Protein AF-A0A0Y9W790-F1 (afdb_monomer_lite)

Secondary structure (DSSP, 8-state):
-----------------------------PPPPPPPPHHHHHHHHHHHHHH-TT-HHHHHHHS---TT--HHHHHHHHHHHHHHH--

Structure (mmCIF, N/CA/C/O backbone):
data_AF-A0A0Y9W790-F1
#
_entry.id   AF-A0A0Y9W790-F1
#
loop_
_atom_site.group_PDB
_atom_site.id
_atom_site.type_symbol
_atom_site.label_atom_id
_atom_site.label_alt_id
_atom_site.label_comp_id
_atom_site.label_asym_id
_atom_site.label_entity_id
_atom_site.label_seq_id
_atom_site.pdbx_PDB_ins_code
_atom_site.Cartn_x
_atom_site.Cartn_y
_atom_site.Cartn_z
_atom_site.occupancy
_atom_site.B_iso_or_equiv
_atom_site.auth_seq_id
_atom_site.auth_comp_id
_atom_site.auth_asym_id
_atom_site.auth_atom_id
_atom_site.pdbx_PDB_model_num
ATOM 1 N N . MET A 1 1 ? 61.833 5.545 -71.173 1.00 42.16 1 MET A N 1
ATOM 2 C CA . MET A 1 1 ? 61.546 5.977 -69.791 1.00 42.16 1 MET A CA 1
ATOM 3 C C . MET A 1 1 ? 60.600 7.152 -69.893 1.00 42.16 1 MET A C 1
ATOM 5 O O . MET A 1 1 ? 61.013 8.207 -70.347 1.00 42.16 1 MET A O 1
ATOM 9 N N . GLY A 1 2 ? 59.316 6.904 -69.656 1.00 42.75 2 GLY A N 1
ATOM 10 C CA . GLY A 1 2 ? 58.263 7.908 -69.746 1.00 42.75 2 GLY A CA 1
ATOM 11 C C . GLY A 1 2 ? 57.443 7.821 -68.476 1.00 42.75 2 GLY A C 1
ATOM 12 O O . GLY A 1 2 ? 56.657 6.895 -68.307 1.00 42.75 2 GLY A O 1
ATOM 13 N N . GLU A 1 3 ? 57.699 8.745 -67.569 1.00 39.28 3 GLU A N 1
ATOM 14 C CA . GLU A 1 3 ? 56.944 8.951 -66.349 1.00 39.28 3 GLU A CA 1
ATO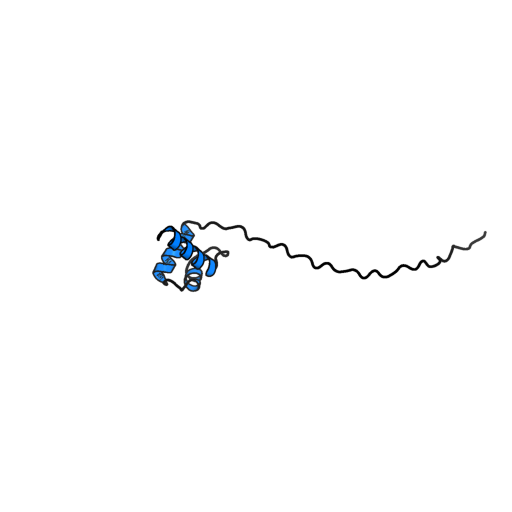M 15 C C . GLU A 1 3 ? 55.999 10.127 -66.576 1.00 39.28 3 GLU A C 1
ATOM 17 O O . GLU A 1 3 ? 56.434 11.212 -66.952 1.00 39.28 3 GLU A O 1
ATOM 22 N N . ASN A 1 4 ? 54.697 9.889 -66.414 1.00 43.94 4 ASN A N 1
ATOM 23 C CA . ASN A 1 4 ? 53.826 10.803 -65.689 1.00 43.94 4 ASN A CA 1
ATOM 24 C C . ASN A 1 4 ? 52.486 10.142 -65.344 1.00 43.94 4 ASN A C 1
ATOM 26 O O . ASN A 1 4 ? 51.817 9.526 -66.172 1.00 43.94 4 ASN A O 1
ATOM 30 N N . SER A 1 5 ? 52.177 10.276 -64.058 1.00 38.34 5 SER A N 1
ATOM 31 C CA . SER A 1 5 ? 51.063 9.715 -63.302 1.00 38.34 5 SER A CA 1
ATOM 32 C C . SER A 1 5 ? 49.713 10.410 -63.570 1.00 38.34 5 SER A C 1
ATOM 34 O O . SER A 1 5 ? 49.679 11.490 -64.159 1.00 38.34 5 SER A O 1
ATOM 36 N N . PRO A 1 6 ? 48.591 9.789 -63.147 1.00 43.59 6 PRO A N 1
ATOM 37 C CA . PRO A 1 6 ? 47.311 9.867 -63.854 1.00 43.59 6 PRO A CA 1
ATOM 38 C C . PRO A 1 6 ? 46.303 10.913 -63.349 1.00 43.59 6 PRO A C 1
ATOM 40 O O . PRO A 1 6 ? 46.153 11.150 -62.154 1.00 43.59 6 PRO A O 1
ATOM 43 N N . SER A 1 7 ? 45.541 11.423 -64.323 1.00 38.97 7 SER A N 1
ATOM 44 C CA . SER A 1 7 ? 44.103 11.753 -64.320 1.00 38.97 7 SER A CA 1
ATOM 45 C C . SER A 1 7 ? 43.474 12.378 -63.061 1.00 38.97 7 SER A C 1
ATOM 47 O O . SER A 1 7 ? 43.008 11.687 -62.154 1.00 38.97 7 SER A O 1
ATOM 49 N N . MET A 1 8 ? 43.319 13.703 -63.123 1.00 34.38 8 MET A N 1
ATOM 50 C CA . MET A 1 8 ? 42.351 14.508 -62.370 1.00 34.38 8 MET A CA 1
ATOM 51 C C . MET A 1 8 ? 40.906 14.060 -62.658 1.00 34.38 8 MET A C 1
ATOM 53 O O . MET A 1 8 ? 40.453 14.075 -63.802 1.00 34.38 8 MET A O 1
ATOM 57 N N . LEU A 1 9 ? 40.188 13.684 -61.600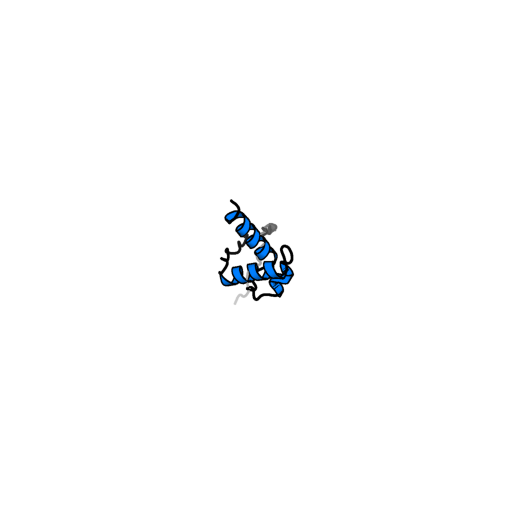 1.00 33.91 9 LEU A N 1
ATOM 58 C CA . LEU A 1 9 ? 38.774 13.312 -61.604 1.00 33.91 9 LEU A CA 1
ATOM 59 C C . LEU A 1 9 ? 37.876 14.548 -61.767 1.00 33.91 9 LEU A C 1
ATOM 61 O O . LEU A 1 9 ? 37.902 15.460 -60.942 1.00 33.91 9 LEU A O 1
ATOM 65 N N . THR A 1 10 ? 37.030 14.545 -62.795 1.00 36.72 10 THR A N 1
ATOM 66 C CA . THR A 1 10 ? 35.939 15.507 -62.978 1.00 36.72 10 THR A CA 1
ATOM 67 C C . THR A 1 10 ? 34.683 15.084 -62.209 1.00 36.72 10 THR A C 1
ATOM 69 O O . THR A 1 10 ? 34.001 14.116 -62.531 1.00 36.72 10 THR A O 1
ATOM 72 N N . GLU A 1 11 ? 34.420 15.842 -61.146 1.00 42.34 11 GLU A N 1
ATOM 73 C CA . GLU A 1 11 ? 33.133 16.408 -60.717 1.00 42.34 11 GLU A CA 1
ATOM 74 C C . GLU A 1 11 ? 31.827 15.713 -61.187 1.00 42.34 11 GLU A C 1
ATOM 76 O O . GLU A 1 11 ? 31.324 15.944 -62.288 1.00 42.34 11 GLU A O 1
ATOM 81 N N . LYS A 1 12 ? 31.178 14.968 -60.279 1.00 42.97 12 LYS A N 1
ATOM 82 C CA . LYS A 1 12 ? 29.724 14.727 -60.299 1.00 42.97 12 LYS A CA 1
ATOM 83 C C . LYS A 1 12 ? 29.098 15.323 -59.043 1.00 42.97 12 LYS A C 1
ATOM 85 O O . LYS A 1 12 ? 29.560 15.094 -57.930 1.00 42.97 12 LYS A O 1
ATOM 90 N N . LYS A 1 13 ? 28.057 16.120 -59.261 1.00 44.91 13 LYS A N 1
ATOM 91 C CA . LYS A 1 13 ? 27.345 16.926 -58.267 1.00 44.91 13 LYS A CA 1
ATOM 92 C C . LYS A 1 13 ? 26.137 16.117 -57.814 1.00 44.91 13 LYS A C 1
ATOM 94 O O . LYS A 1 13 ? 25.273 15.851 -58.643 1.00 44.91 13 LYS A O 1
ATOM 99 N N . GLU A 1 14 ? 26.055 15.745 -56.539 1.00 39.12 14 GLU A N 1
ATOM 100 C CA . GLU A 1 14 ? 24.836 15.152 -55.982 1.00 39.12 14 GLU A CA 1
ATOM 101 C C . GLU A 1 14 ? 24.450 15.787 -54.642 1.00 39.12 14 GLU A C 1
ATOM 103 O O . GLU A 1 14 ? 25.266 16.128 -53.789 1.00 39.12 14 GLU A O 1
ATOM 108 N N . THR A 1 15 ? 23.150 16.019 -54.546 1.00 34.22 15 THR A N 1
ATOM 109 C CA . THR A 1 15 ? 22.404 16.904 -53.661 1.00 34.22 15 THR A CA 1
ATOM 110 C C . THR A 1 15 ? 22.372 16.413 -52.214 1.00 34.22 15 THR A C 1
ATOM 112 O O . THR A 1 15 ? 22.080 15.249 -51.940 1.00 34.22 15 THR A O 1
ATOM 115 N N . ILE A 1 16 ? 22.580 17.333 -51.268 1.00 48.47 16 ILE A N 1
ATOM 116 C CA . ILE A 1 16 ? 22.445 17.096 -49.826 1.00 48.47 16 ILE A CA 1
ATOM 117 C C . ILE A 1 16 ? 20.972 16.793 -49.516 1.00 48.47 16 ILE A C 1
ATOM 119 O O . ILE A 1 16 ? 20.145 17.691 -49.362 1.00 48.47 16 ILE A O 1
ATOM 123 N N . LYS A 1 17 ? 20.622 15.506 -49.437 1.00 38.44 17 LYS A N 1
ATOM 124 C CA . LYS A 1 17 ? 19.337 15.055 -48.898 1.00 38.44 17 LYS A CA 1
ATOM 125 C C . LYS A 1 17 ? 19.410 15.161 -47.380 1.00 38.44 17 LYS A C 1
ATOM 127 O O . LYS A 1 17 ? 20.047 14.338 -46.727 1.00 38.44 17 LYS A O 1
ATOM 132 N N . GLY A 1 18 ? 18.771 16.195 -46.833 1.00 38.19 18 GLY A N 1
ATOM 133 C CA . GLY A 1 18 ? 18.608 16.387 -45.396 1.00 38.19 18 GLY A CA 1
ATOM 134 C C . GLY A 1 18 ? 18.119 15.100 -44.733 1.00 38.19 18 GLY A C 1
ATOM 135 O O . GLY A 1 18 ? 17.041 14.587 -45.035 1.00 38.19 18 GLY A O 1
ATOM 136 N N . THR A 1 19 ? 18.940 14.547 -43.847 1.00 44.03 19 THR A N 1
ATOM 137 C CA . THR A 1 19 ? 18.626 13.327 -43.113 1.00 44.03 19 THR A CA 1
ATOM 138 C C . THR A 1 19 ? 17.550 13.639 -42.080 1.00 44.03 19 THR A C 1
ATOM 140 O O . THR A 1 19 ? 17.822 14.192 -41.015 1.00 44.03 19 THR A O 1
ATOM 143 N N . TYR A 1 20 ? 16.306 13.294 -42.398 1.00 47.41 20 TYR A N 1
ATOM 144 C CA . TYR A 1 20 ? 15.196 13.307 -41.454 1.00 47.41 20 TYR A CA 1
ATOM 145 C C . TYR A 1 20 ? 15.492 12.332 -40.300 1.00 47.41 20 TYR A C 1
ATOM 147 O O . TYR A 1 20 ? 15.408 11.111 -40.455 1.00 47.41 20 TYR A O 1
ATOM 155 N N . ILE A 1 21 ? 15.860 12.863 -39.129 1.00 56.59 21 ILE A N 1
ATOM 156 C CA . ILE A 1 21 ? 16.053 12.081 -37.901 1.00 56.59 21 ILE A CA 1
ATOM 157 C C . ILE A 1 21 ? 14.667 11.593 -37.438 1.00 56.59 21 ILE A C 1
ATOM 159 O O . ILE A 1 21 ? 13.912 12.322 -36.792 1.00 56.59 21 ILE A O 1
ATOM 163 N N . LYS A 1 22 ? 14.308 10.342 -37.759 1.00 53.56 22 LYS A N 1
ATOM 164 C CA . LYS A 1 22 ? 13.121 9.671 -37.199 1.00 53.56 22 LYS A CA 1
ATOM 165 C C . LYS A 1 22 ? 13.288 9.542 -35.679 1.00 53.56 22 LYS A C 1
ATOM 167 O O . LYS A 1 22 ? 14.104 8.756 -35.201 1.00 53.56 22 LYS A O 1
ATOM 172 N N . LYS A 1 23 ? 12.493 10.289 -34.906 1.00 57.56 23 LYS A N 1
ATOM 173 C CA . LYS A 1 23 ? 12.381 10.146 -33.443 1.00 57.56 23 LYS A CA 1
ATOM 174 C C . LYS A 1 23 ? 11.972 8.700 -33.112 1.00 57.56 23 LYS A C 1
ATOM 176 O O . LYS A 1 23 ? 10.856 8.291 -33.428 1.00 57.56 23 LYS A O 1
ATOM 181 N N . LYS A 1 24 ? 12.866 7.913 -32.495 1.00 60.50 24 LYS A N 1
ATOM 182 C CA . LYS A 1 24 ? 12.564 6.543 -32.036 1.00 60.50 24 LYS A CA 1
ATOM 183 C C . LYS A 1 24 ? 11.380 6.579 -31.063 1.00 60.50 24 LYS A C 1
ATOM 185 O O . LYS A 1 24 ? 11.443 7.235 -30.022 1.00 60.50 24 LYS A O 1
ATOM 190 N N . LYS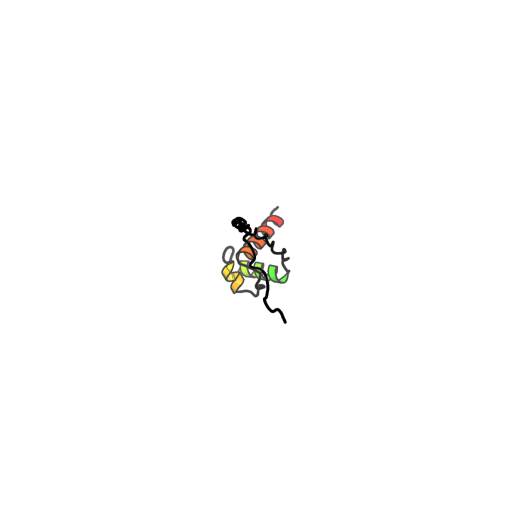 A 1 25 ? 10.302 5.867 -31.397 1.00 59.34 25 LYS A N 1
ATOM 191 C CA . LYS A 1 25 ? 9.161 5.628 -30.505 1.00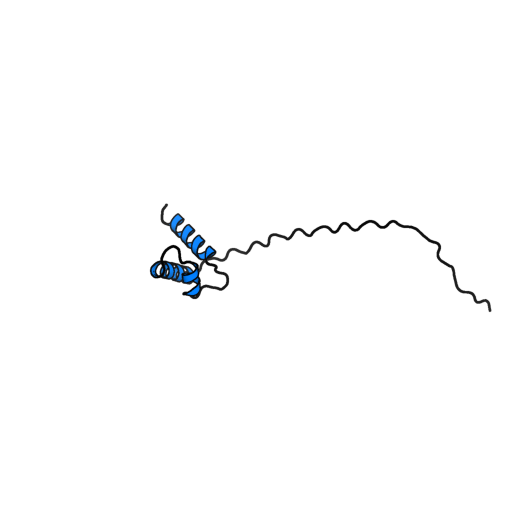 59.34 25 LYS A CA 1
ATOM 192 C C . LYS A 1 25 ? 9.695 4.816 -29.317 1.00 59.34 25 LYS A C 1
ATOM 194 O O . LYS A 1 25 ? 10.145 3.694 -29.517 1.00 59.34 25 LYS A O 1
ATOM 199 N N . LYS A 1 26 ? 9.724 5.387 -28.107 1.00 64.00 26 LYS A N 1
ATOM 200 C CA . LYS A 1 26 ? 10.072 4.626 -26.895 1.00 64.00 26 LYS A CA 1
ATOM 201 C C . LYS A 1 26 ? 9.026 3.523 -26.739 1.00 64.00 26 LYS A C 1
ATOM 203 O O . LYS A 1 26 ? 7.855 3.832 -26.517 1.00 64.00 26 LYS A O 1
ATOM 208 N N . GLU A 1 27 ? 9.426 2.269 -26.909 1.00 66.94 27 GLU A N 1
ATOM 209 C CA . GLU A 1 27 ? 8.550 1.137 -26.623 1.00 66.94 27 GLU A CA 1
ATOM 210 C C . GLU A 1 27 ? 8.105 1.220 -25.159 1.00 66.94 27 GLU A C 1
ATOM 212 O O . GLU A 1 27 ? 8.905 1.497 -24.260 1.00 66.94 27 GLU A O 1
ATOM 217 N N . LYS A 1 28 ? 6.801 1.064 -24.916 1.00 65.69 28 LYS A N 1
ATOM 218 C CA . LYS A 1 28 ? 6.259 1.046 -23.557 1.00 65.69 28 LYS A CA 1
ATOM 219 C C . LYS A 1 28 ? 6.717 -0.257 -22.908 1.00 65.69 28 LYS A C 1
ATOM 221 O O . LYS A 1 28 ? 6.104 -1.294 -23.123 1.00 65.69 28 LYS A O 1
ATOM 226 N N . ILE A 1 29 ? 7.797 -0.209 -22.133 1.00 73.94 29 ILE A N 1
ATOM 227 C CA . ILE A 1 29 ? 8.212 -1.345 -21.307 1.00 73.94 29 ILE A CA 1
ATOM 228 C C . ILE A 1 29 ? 7.153 -1.507 -20.214 1.00 73.94 29 ILE A C 1
ATOM 230 O O . ILE A 1 29 ? 7.113 -0.747 -19.243 1.00 73.94 29 ILE A O 1
ATOM 234 N N . TYR A 1 30 ? 6.257 -2.472 -20.398 1.00 71.31 30 TYR A N 1
ATOM 235 C CA . TYR A 1 30 ? 5.309 -2.861 -19.367 1.00 71.31 30 TYR A CA 1
ATOM 236 C C . TYR A 1 30 ? 6.079 -3.602 -18.278 1.00 71.31 30 TYR A C 1
ATOM 238 O O . TYR A 1 30 ? 6.749 -4.597 -18.545 1.00 71.31 30 TYR A O 1
ATOM 246 N N . ARG A 1 31 ? 6.008 -3.109 -17.039 1.00 71.00 31 ARG A N 1
ATOM 247 C CA . ARG A 1 31 ? 6.550 -3.857 -15.902 1.00 71.00 31 ARG A CA 1
ATOM 248 C C . ARG A 1 31 ? 5.727 -5.129 -15.738 1.00 71.00 31 ARG A C 1
ATOM 250 O O . ARG A 1 31 ? 4.506 -5.045 -15.603 1.00 71.00 31 ARG A O 1
ATOM 257 N N . SER A 1 32 ? 6.394 -6.280 -15.738 1.00 80.81 32 SER A N 1
ATOM 258 C CA . SER A 1 32 ? 5.764 -7.564 -15.442 1.00 80.81 32 SER A CA 1
ATOM 259 C C . SER A 1 32 ? 5.042 -7.492 -14.097 1.00 80.81 32 SER A C 1
ATOM 261 O O . SER A 1 32 ? 5.566 -6.939 -13.126 1.00 80.81 32 SER A O 1
ATOM 263 N N . TYR A 1 33 ? 3.822 -8.025 -14.044 1.00 82.12 33 TYR A N 1
ATOM 264 C CA . TYR A 1 33 ? 3.040 -8.068 -12.814 1.00 82.12 33 TYR A CA 1
ATOM 265 C C . TYR A 1 33 ? 3.755 -8.921 -11.761 1.00 82.12 33 TYR A C 1
ATOM 267 O O . TYR A 1 33 ? 4.061 -10.087 -12.004 1.00 82.12 33 TYR A O 1
ATOM 275 N N . VAL A 1 34 ? 3.984 -8.348 -10.577 1.00 87.88 34 VAL A N 1
ATOM 276 C CA . VAL A 1 34 ? 4.565 -9.063 -9.436 1.00 87.88 34 VAL A CA 1
ATOM 277 C C . VAL A 1 34 ? 3.450 -9.462 -8.476 1.00 87.88 34 VAL A C 1
ATOM 279 O O . VAL A 1 34 ? 2.777 -8.602 -7.889 1.00 87.88 34 VAL A O 1
ATOM 282 N N . ARG A 1 35 ? 3.265 -10.779 -8.318 1.00 90.81 35 ARG A N 1
ATOM 283 C CA . ARG A 1 35 ? 2.321 -11.376 -7.364 1.00 90.81 35 ARG A CA 1
ATOM 284 C C . ARG A 1 35 ? 2.646 -10.912 -5.940 1.00 90.81 35 ARG A C 1
ATOM 286 O O . ARG A 1 35 ? 3.774 -10.545 -5.638 1.00 90.81 35 ARG A O 1
ATOM 293 N N . TRP A 1 36 ? 1.626 -10.844 -5.092 1.00 92.19 36 TRP A N 1
ATOM 294 C CA . TRP A 1 36 ? 1.800 -10.549 -3.669 1.00 92.19 36 TRP A CA 1
ATOM 295 C C . TRP A 1 36 ? 1.999 -11.837 -2.890 1.00 92.19 36 TRP A C 1
ATOM 297 O O . TRP A 1 36 ? 1.126 -12.707 -2.929 1.00 92.19 36 TRP A O 1
ATOM 307 N N . GLU A 1 37 ? 3.109 -11.915 -2.171 1.00 93.75 37 GLU A N 1
ATOM 308 C CA . GLU A 1 37 ? 3.413 -13.028 -1.283 1.00 93.75 37 GLU A CA 1
ATOM 309 C C . GLU A 1 37 ? 2.596 -12.938 0.009 1.00 93.75 37 GLU A C 1
ATOM 311 O O . GLU A 1 37 ? 2.218 -11.850 0.454 1.00 93.75 37 GLU A O 1
ATOM 316 N N . LYS A 1 38 ? 2.333 -14.087 0.645 1.00 92.75 38 LYS A N 1
ATOM 317 C CA . LYS A 1 38 ? 1.545 -14.146 1.892 1.00 92.75 38 LYS A CA 1
ATOM 318 C C . LYS A 1 38 ? 2.165 -13.283 2.997 1.00 92.75 38 LYS A C 1
ATOM 320 O O . LYS A 1 38 ? 1.461 -12.477 3.597 1.00 92.75 38 LYS A O 1
ATOM 325 N N . ARG A 1 39 ? 3.492 -13.357 3.160 1.00 94.31 39 ARG A N 1
ATOM 326 C CA . ARG A 1 39 ? 4.254 -12.531 4.112 1.00 94.31 39 ARG A CA 1
ATOM 327 C C . ARG A 1 39 ? 4.034 -11.036 3.874 1.00 94.31 39 ARG A C 1
ATOM 329 O O . ARG A 1 39 ? 3.778 -10.298 4.813 1.00 94.31 39 ARG A O 1
ATOM 336 N N . GLU A 1 40 ? 4.079 -10.576 2.623 1.00 93.88 40 GLU A N 1
ATOM 337 C CA . GLU A 1 40 ? 3.846 -9.158 2.306 1.00 93.88 40 GLU A CA 1
ATOM 338 C C . GLU A 1 40 ? 2.425 -8.716 2.674 1.00 93.88 40 GLU A C 1
ATOM 340 O O . GLU A 1 40 ? 2.216 -7.605 3.161 1.00 93.88 40 GLU A O 1
ATOM 345 N N . VAL A 1 41 ? 1.436 -9.583 2.450 1.00 93.38 41 VAL A N 1
ATOM 346 C CA . VAL A 1 41 ? 0.043 -9.316 2.823 1.00 93.38 41 VAL A CA 1
ATOM 347 C C . VAL A 1 41 ? -0.109 -9.226 4.342 1.00 93.38 41 VAL A C 1
ATOM 349 O O . VAL A 1 41 ? -0.779 -8.316 4.824 1.00 93.38 41 VAL A O 1
ATOM 352 N N . GLU A 1 42 ? 0.532 -10.114 5.100 1.00 94.56 42 GLU A N 1
ATOM 353 C CA . GLU A 1 42 ? 0.533 -10.078 6.567 1.00 94.56 42 GLU A CA 1
ATOM 354 C C . GLU A 1 42 ? 1.154 -8.782 7.102 1.00 94.56 42 GLU A C 1
ATOM 356 O O . GLU A 1 42 ? 0.559 -8.122 7.955 1.00 94.56 42 GLU A O 1
ATOM 361 N N . LEU A 1 43 ? 2.301 -8.361 6.553 1.00 95.31 43 LEU A N 1
ATOM 362 C CA . LEU A 1 43 ? 2.936 -7.086 6.907 1.00 95.31 43 LEU A CA 1
ATOM 363 C C . LEU A 1 43 ? 2.021 -5.899 6.585 1.00 95.31 43 LEU A C 1
ATOM 365 O O . LEU A 1 43 ? 1.894 -4.985 7.397 1.00 95.31 43 LEU A O 1
ATOM 369 N N . LEU A 1 44 ? 1.335 -5.923 5.437 1.00 94.62 44 LEU A N 1
ATOM 370 C CA . LEU A 1 44 ? 0.372 -4.888 5.057 1.00 94.62 44 LEU A CA 1
ATOM 371 C C . LEU A 1 44 ? -0.797 -4.816 6.046 1.00 94.62 44 LEU A C 1
ATOM 373 O O . LEU A 1 44 ? -1.146 -3.727 6.497 1.00 94.62 44 LEU A O 1
ATOM 377 N N . VAL A 1 45 ? -1.391 -5.955 6.409 1.00 93.69 45 VAL A N 1
ATOM 378 C CA . VAL A 1 45 ? -2.503 -6.013 7.371 1.00 93.69 45 VAL A CA 1
ATOM 379 C C . VAL A 1 45 ? -2.053 -5.536 8.751 1.00 93.69 45 VAL A C 1
ATOM 381 O O . VAL A 1 45 ? -2.745 -4.729 9.371 1.00 93.69 45 VAL A O 1
ATOM 384 N N . ASN A 1 46 ? -0.883 -5.973 9.218 1.00 95.19 46 ASN A N 1
ATOM 385 C CA . ASN A 1 46 ? -0.323 -5.546 10.499 1.00 95.19 46 ASN A CA 1
ATOM 386 C C . ASN A 1 46 ? -0.011 -4.046 10.506 1.00 95.19 46 ASN A C 1
ATOM 388 O O . ASN A 1 46 ? -0.341 -3.351 11.466 1.00 95.19 46 ASN A O 1
ATOM 392 N N . GLY A 1 47 ? 0.550 -3.527 9.414 1.00 95.25 47 GLY A N 1
ATOM 393 C CA . GLY A 1 47 ? 0.815 -2.104 9.264 1.00 95.25 47 GLY A CA 1
ATOM 394 C C . GLY A 1 47 ? -0.456 -1.267 9.250 1.00 95.25 47 GLY A C 1
ATOM 395 O O . GLY A 1 47 ? -0.513 -0.245 9.925 1.00 95.25 47 GLY A O 1
ATOM 396 N N . ILE A 1 48 ? -1.508 -1.720 8.570 1.00 94.31 48 ILE A N 1
ATOM 397 C CA . ILE A 1 48 ? -2.815 -1.054 8.608 1.00 94.31 48 ILE A CA 1
ATOM 398 C C . ILE A 1 48 ? -3.392 -1.060 10.029 1.00 94.31 48 ILE A C 1
ATOM 400 O O . ILE A 1 48 ? -3.910 -0.039 10.470 1.00 94.31 48 ILE A O 1
ATOM 404 N N . LYS A 1 49 ? -3.283 -2.177 10.761 1.00 93.38 49 LYS A N 1
ATOM 405 C CA . LYS A 1 49 ? -3.738 -2.262 12.159 1.00 93.38 49 LYS A CA 1
ATOM 406 C C . LYS A 1 49 ? -2.976 -1.304 13.079 1.00 93.38 49 LYS A C 1
ATOM 408 O O . LYS A 1 49 ? -3.580 -0.740 13.982 1.00 93.38 49 LYS A O 1
ATOM 413 N N . LYS A 1 50 ? -1.672 -1.114 12.852 1.00 95.94 50 LYS A N 1
ATOM 414 C CA . LYS A 1 50 ? -0.803 -0.277 13.693 1.00 95.94 50 LYS A CA 1
ATOM 415 C C . LYS A 1 50 ? -0.866 1.216 13.352 1.00 95.94 50 LYS A C 1
ATOM 417 O O . LYS A 1 50 ? -0.915 2.03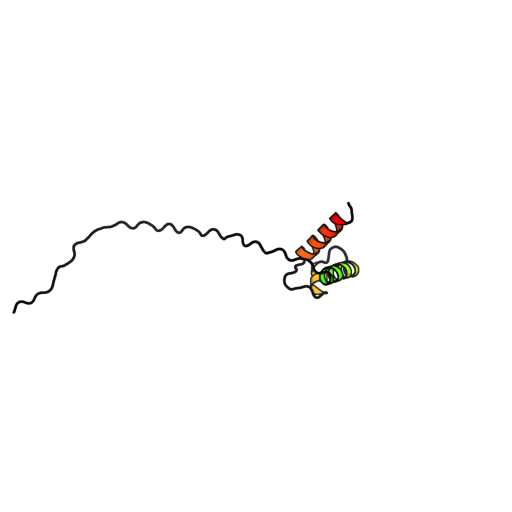8 14.258 1.00 95.94 50 LYS A O 1
ATOM 422 N N . TYR A 1 51 ? -0.833 1.568 12.067 1.00 94.25 51 TYR A N 1
ATOM 423 C CA . TYR A 1 51 ? -0.731 2.956 11.595 1.00 94.25 51 TYR A CA 1
ATOM 424 C C . TYR A 1 51 ? -2.053 3.516 11.059 1.00 94.25 51 TYR A C 1
ATOM 426 O O . TYR A 1 51 ? -2.158 4.719 10.840 1.00 94.25 51 TYR A O 1
ATOM 434 N N . GLY A 1 52 ? -3.062 2.679 10.824 1.00 91.62 52 GLY A N 1
ATOM 435 C CA . GLY A 1 52 ? -4.344 3.096 10.267 1.00 91.62 52 GLY A CA 1
ATOM 436 C C . GLY A 1 52 ? -4.377 3.195 8.736 1.00 91.62 52 GLY A C 1
ATOM 437 O O . GLY A 1 52 ? -3.397 2.981 8.016 1.00 91.62 52 GLY A O 1
ATOM 438 N N . LEU A 1 53 ? -5.569 3.511 8.229 1.00 84.25 53 LEU A N 1
ATOM 439 C CA . LEU A 1 53 ? -5.934 3.486 6.811 1.00 84.25 53 LEU A CA 1
ATOM 440 C C . LEU A 1 53 ? -5.605 4.803 6.091 1.00 84.25 53 LEU A C 1
ATOM 442 O O . LEU A 1 53 ? -6.502 5.544 5.712 1.00 84.25 53 LEU A O 1
ATOM 446 N N . SER A 1 54 ? -4.325 5.099 5.887 1.00 88.19 54 SER A N 1
ATOM 447 C CA . SER A 1 54 ? -3.856 6.249 5.075 1.00 88.19 54 SER A CA 1
ATOM 448 C C . SER A 1 54 ? -2.334 6.368 5.074 1.00 88.19 54 SER A C 1
ATOM 450 O O . SER A 1 54 ? -1.746 6.904 4.134 1.00 88.19 54 SER A O 1
ATOM 452 N N . ASN A 1 55 ? -1.692 5.813 6.100 1.00 94.12 55 ASN A N 1
ATOM 453 C CA . ASN A 1 55 ? -0.271 5.959 6.385 1.00 94.12 55 ASN A CA 1
ATOM 454 C C . ASN A 1 55 ? 0.604 4.952 5.615 1.00 94.12 55 ASN A C 1
ATOM 456 O O . ASN A 1 55 ? 1.478 4.297 6.176 1.00 94.12 55 ASN A O 1
ATOM 460 N N . TRP A 1 56 ? 0.390 4.831 4.301 1.00 95.25 56 TRP A N 1
ATOM 461 C CA . TRP A 1 56 ? 1.070 3.845 3.445 1.00 95.25 56 TRP A CA 1
ATOM 462 C C . TRP A 1 56 ? 2.590 4.001 3.430 1.00 95.25 56 TRP A C 1
ATOM 464 O O . TRP A 1 56 ? 3.306 3.006 3.423 1.00 95.25 56 TRP A O 1
ATOM 474 N N . THR A 1 57 ? 3.087 5.240 3.429 1.00 95.56 57 THR A N 1
ATOM 475 C CA . THR A 1 57 ? 4.528 5.524 3.471 1.00 95.56 57 THR A CA 1
ATOM 476 C C . THR A 1 57 ? 5.135 5.099 4.805 1.00 95.56 57 THR A C 1
ATOM 478 O O . THR A 1 57 ? 6.183 4.462 4.810 1.00 95.56 57 THR A O 1
ATOM 481 N N . ALA A 1 58 ? 4.448 5.364 5.921 1.00 95.44 58 ALA A N 1
ATOM 482 C CA . ALA A 1 58 ? 4.903 4.934 7.240 1.00 95.44 58 ALA A CA 1
ATOM 483 C C . ALA A 1 58 ? 4.919 3.403 7.351 1.00 95.44 58 ALA A C 1
ATOM 485 O O . ALA A 1 58 ? 5.880 2.834 7.858 1.00 95.44 58 ALA A O 1
ATOM 486 N N . ILE A 1 59 ? 3.903 2.726 6.806 1.00 96.00 59 ILE A N 1
ATOM 487 C CA . ILE A 1 59 ? 3.851 1.259 6.742 1.00 96.00 59 ILE A CA 1
ATOM 488 C C . ILE A 1 59 ? 5.004 0.716 5.886 1.00 96.00 59 ILE A C 1
ATOM 490 O O . ILE A 1 59 ? 5.689 -0.208 6.309 1.00 96.00 59 ILE A O 1
ATOM 494 N N . LEU A 1 60 ? 5.264 1.306 4.716 1.00 95.88 60 LEU A N 1
ATOM 495 C CA . LEU A 1 60 ? 6.365 0.884 3.846 1.00 95.88 60 LEU A CA 1
ATOM 496 C C . LEU A 1 60 ? 7.736 1.030 4.524 1.00 95.88 60 LEU A C 1
ATOM 498 O O . LEU A 1 60 ? 8.605 0.200 4.304 1.00 95.88 60 LEU A O 1
ATOM 502 N N . GLN A 1 61 ? 7.926 2.076 5.332 1.00 95.12 61 GLN A N 1
ATOM 503 C CA . GLN A 1 61 ? 9.176 2.325 6.059 1.00 95.12 61 GLN A CA 1
ATOM 504 C C . GLN A 1 61 ? 9.320 1.475 7.326 1.00 95.12 61 GLN A C 1
ATOM 506 O O . GLN A 1 61 ? 10.435 1.182 7.742 1.00 95.12 61 GLN A O 1
ATOM 511 N N . SER A 1 62 ? 8.206 1.098 7.952 1.00 95.38 62 SER A N 1
ATOM 512 C CA . SER A 1 62 ? 8.211 0.391 9.239 1.00 95.38 62 SER A CA 1
ATOM 513 C C . SER A 1 62 ? 8.324 -1.127 9.103 1.00 95.38 62 SER A C 1
ATOM 515 O O . SER A 1 62 ? 8.605 -1.802 10.090 1.00 95.38 62 SER A O 1
ATOM 517 N N . TYR A 1 63 ? 8.076 -1.672 7.912 1.00 94.38 63 TYR A N 1
ATOM 518 C CA . TYR A 1 63 ? 8.103 -3.108 7.641 1.00 94.38 63 TYR A CA 1
ATOM 519 C C . TYR A 1 63 ? 9.039 -3.435 6.476 1.00 94.38 63 TYR A C 1
ATOM 521 O O . TYR A 1 63 ? 9.237 -2.633 5.567 1.00 94.38 63 TYR A O 1
ATOM 529 N N . ASP A 1 64 ? 9.567 -4.656 6.486 1.00 94.94 64 ASP A N 1
ATOM 530 C CA . ASP A 1 64 ? 10.495 -5.168 5.476 1.00 94.94 64 ASP A CA 1
ATOM 531 C C . ASP A 1 64 ? 9.759 -5.606 4.196 1.00 94.94 64 ASP A C 1
ATOM 533 O O . ASP A 1 64 ? 9.511 -6.790 3.953 1.00 94.94 64 ASP A O 1
ATOM 537 N N . PHE A 1 65 ? 9.344 -4.625 3.393 1.00 94.69 65 PHE A N 1
ATOM 538 C CA . PHE A 1 65 ? 8.811 -4.871 2.057 1.00 94.69 65 PHE A CA 1
ATOM 539 C C . PHE A 1 65 ? 9.933 -4.947 1.012 1.00 94.69 65 PHE A C 1
ATOM 541 O O . PHE A 1 65 ? 10.925 -4.220 1.099 1.00 94.69 65 PHE A O 1
ATOM 548 N N . PRO A 1 66 ? 9.758 -5.745 -0.055 1.00 93.00 66 PRO A N 1
ATOM 549 C CA . PRO A 1 66 ? 10.697 -5.754 -1.165 1.00 93.00 66 PRO A CA 1
ATOM 550 C C . PRO A 1 66 ? 10.857 -4.370 -1.803 1.00 93.00 66 PRO A C 1
ATOM 552 O O . PRO A 1 66 ? 9.887 -3.629 -1.958 1.00 93.00 66 PRO A O 1
ATOM 555 N N . LYS A 1 67 ? 12.065 -4.061 -2.290 1.00 91.56 67 LYS A N 1
ATOM 556 C CA . LYS A 1 67 ? 12.416 -2.751 -2.884 1.00 91.56 67 LYS A CA 1
ATOM 557 C C . LYS A 1 67 ? 11.527 -2.319 -4.057 1.00 91.56 67 LYS A C 1
ATOM 559 O O . LYS A 1 67 ? 11.471 -1.140 -4.389 1.00 91.56 67 LYS A O 1
ATOM 564 N N . TYR A 1 68 ? 10.859 -3.264 -4.716 1.00 91.00 68 TYR A N 1
ATOM 565 C CA . TYR A 1 68 ? 9.940 -2.983 -5.819 1.00 91.00 68 TYR A CA 1
ATOM 566 C C . TYR A 1 68 ? 8.532 -2.571 -5.357 1.00 91.00 68 TYR A C 1
ATOM 568 O O . TYR A 1 68 ? 7.723 -2.151 -6.189 1.00 91.00 68 TYR A O 1
ATOM 576 N N . ARG A 1 69 ? 8.207 -2.695 -4.063 1.00 94.12 69 ARG A N 1
ATOM 577 C CA . ARG A 1 69 ? 6.945 -2.217 -3.494 1.00 94.12 69 ARG A CA 1
ATOM 578 C C . ARG A 1 69 ? 7.018 -0.724 -3.220 1.00 94.12 69 ARG A C 1
ATOM 580 O O . ARG A 1 69 ? 8.020 -0.180 -2.775 1.00 94.12 69 ARG A O 1
ATOM 587 N N . THR A 1 70 ? 5.906 -0.063 -3.492 1.00 94.75 70 THR A N 1
ATOM 588 C CA . THR A 1 70 ? 5.718 1.373 -3.287 1.00 94.75 70 THR A CA 1
ATOM 589 C C . THR A 1 70 ? 4.477 1.621 -2.443 1.00 94.75 70 THR A C 1
ATOM 591 O O . THR A 1 70 ? 3.562 0.794 -2.422 1.00 94.75 70 THR A O 1
ATOM 594 N N . SER A 1 71 ? 4.397 2.783 -1.795 1.00 94.56 71 SER A N 1
ATOM 595 C CA . SER A 1 71 ? 3.218 3.199 -1.021 1.00 94.56 71 SER A CA 1
ATOM 596 C C . SER A 1 71 ? 1.928 3.108 -1.849 1.00 94.56 71 SER A C 1
ATOM 598 O O . SER A 1 71 ? 0.908 2.616 -1.366 1.00 94.56 71 SER A O 1
ATOM 600 N N . THR A 1 72 ? 1.998 3.470 -3.134 1.00 93.94 72 THR A N 1
ATOM 601 C CA . THR A 1 72 ? 0.909 3.292 -4.105 1.00 93.94 72 THR A CA 1
ATOM 602 C C . THR A 1 72 ? 0.519 1.825 -4.270 1.00 93.94 72 THR A C 1
ATOM 604 O O . THR A 1 72 ? -0.662 1.497 -4.185 1.00 93.94 72 THR A O 1
ATOM 607 N N . SER A 1 73 ? 1.491 0.919 -4.434 1.00 93.00 73 SER A N 1
ATOM 608 C CA . SER A 1 73 ? 1.203 -0.514 -4.579 1.00 93.00 73 SER A CA 1
ATOM 609 C C . SER A 1 73 ? 0.507 -1.107 -3.347 1.00 93.00 73 SER A C 1
ATOM 611 O O . SER A 1 73 ? -0.396 -1.927 -3.504 1.00 93.00 73 SER A O 1
ATOM 613 N N . LEU A 1 74 ? 0.867 -0.657 -2.137 1.00 94.81 74 LEU A N 1
ATOM 614 C CA . LEU A 1 74 ? 0.224 -1.065 -0.882 1.00 94.81 74 LEU A CA 1
ATOM 615 C C . LEU A 1 74 ? -1.237 -0.594 -0.840 1.00 94.81 74 LEU A C 1
ATOM 617 O O . LEU A 1 74 ? -2.141 -1.393 -0.581 1.00 94.81 74 LEU A O 1
ATOM 621 N N . LYS A 1 75 ? -1.478 0.683 -1.165 1.00 94.12 75 LYS A N 1
ATOM 622 C CA . LYS A 1 75 ? -2.826 1.262 -1.254 1.00 94.12 75 LYS A CA 1
ATOM 623 C C . LYS A 1 75 ? -3.698 0.501 -2.254 1.00 94.12 75 LYS A C 1
ATOM 625 O O . LYS A 1 75 ? -4.830 0.137 -1.935 1.00 94.12 75 LYS A O 1
ATOM 630 N N . ASP A 1 76 ? -3.188 0.246 -3.455 1.00 92.81 76 ASP A N 1
ATOM 631 C CA . ASP A 1 76 ? -3.938 -0.452 -4.502 1.00 92.81 76 ASP A CA 1
ATOM 632 C C . ASP A 1 76 ? -4.204 -1.915 -4.147 1.00 92.81 76 ASP A C 1
ATOM 634 O O . ASP A 1 76 ? -5.301 -2.423 -4.394 1.00 92.81 76 ASP A O 1
ATOM 638 N N . LYS A 1 77 ? -3.253 -2.584 -3.487 1.00 92.44 77 LYS A N 1
ATOM 639 C CA . LYS A 1 77 ? -3.466 -3.936 -2.969 1.00 92.44 77 LYS A CA 1
ATOM 640 C C . LYS A 1 77 ? -4.596 -3.971 -1.945 1.00 92.44 77 LYS A C 1
ATOM 642 O O . 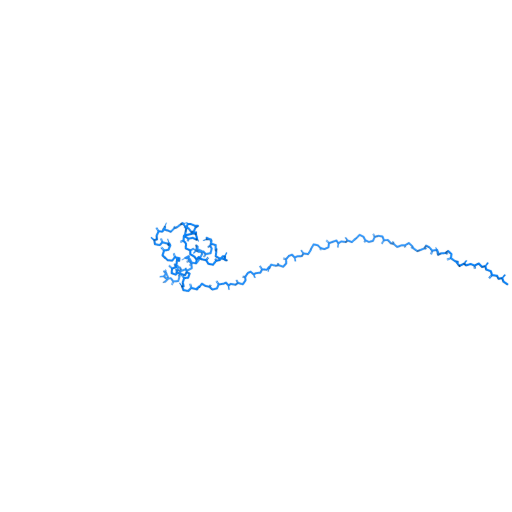LYS A 1 77 ? -5.473 -4.825 -2.059 1.00 92.44 77 LYS A O 1
ATOM 647 N N . TYR A 1 78 ? -4.616 -3.032 -0.999 1.00 90.94 78 TYR A N 1
ATOM 648 C CA . TYR A 1 78 ? -5.693 -2.932 -0.014 1.00 90.94 78 TYR A CA 1
ATOM 649 C C . TYR A 1 78 ? -7.056 -2.647 -0.666 1.00 90.94 78 TYR A C 1
ATOM 651 O O . TYR A 1 78 ? -8.054 -3.272 -0.313 1.00 90.94 78 TYR A O 1
ATOM 659 N N . ARG A 1 79 ? -7.111 -1.770 -1.676 1.00 90.00 79 ARG A N 1
ATOM 660 C CA . ARG A 1 79 ? -8.347 -1.507 -2.437 1.00 90.00 79 ARG A CA 1
ATOM 661 C C . ARG A 1 79 ? -8.887 -2.764 -3.118 1.00 90.00 79 ARG A C 1
ATOM 663 O O . ARG A 1 79 ? -10.089 -3.007 -3.060 1.00 90.00 79 ARG A O 1
ATOM 670 N N . ASN A 1 80 ? -8.015 -3.564 -3.731 1.00 87.75 80 ASN A N 1
ATOM 671 C CA . ASN A 1 80 ? -8.409 -4.831 -4.349 1.00 87.75 80 ASN A CA 1
ATOM 672 C C . ASN A 1 80 ? -8.873 -5.854 -3.309 1.00 87.75 80 ASN A C 1
ATOM 674 O O . ASN A 1 80 ? -9.848 -6.552 -3.560 1.00 87.75 80 ASN A O 1
ATOM 678 N N . PHE A 1 81 ? -8.247 -5.898 -2.128 1.00 82.50 81 PHE A N 1
ATOM 679 C CA . PHE A 1 81 ? -8.744 -6.717 -1.022 1.00 82.50 81 PHE A CA 1
ATOM 680 C C . PHE A 1 81 ? -10.174 -6.339 -0.638 1.00 82.50 81 PHE A C 1
ATOM 682 O O . PHE A 1 81 ? -11.039 -7.207 -0.630 1.00 82.50 81 PHE A O 1
ATOM 689 N N . LYS A 1 82 ? -10.465 -5.054 -0.396 1.00 74.56 82 LYS A N 1
ATOM 690 C CA . LYS A 1 82 ? -11.832 -4.649 -0.025 1.00 74.56 82 LYS A CA 1
ATOM 691 C C . LYS A 1 82 ? -12.864 -5.031 -1.088 1.00 74.56 82 LYS A C 1
ATOM 693 O O . LYS A 1 82 ? -13.947 -5.467 -0.741 1.00 74.56 82 LYS A O 1
ATOM 698 N N . LYS A 1 83 ? -12.537 -4.901 -2.375 1.00 72.06 83 LYS A N 1
ATOM 699 C CA . LYS A 1 83 ? -13.474 -5.262 -3.450 1.00 72.06 83 LYS A CA 1
ATOM 700 C C . LYS A 1 83 ? -13.838 -6.746 -3.466 1.00 72.06 83 LYS A C 1
ATOM 702 O O . LYS A 1 83 ? -14.969 -7.067 -3.781 1.00 72.06 83 LYS A O 1
ATOM 707 N N . VAL A 1 84 ? -12.889 -7.626 -3.152 1.00 70.81 84 VAL A N 1
ATOM 708 C CA . VAL A 1 84 ? -13.119 -9.080 -3.173 1.00 70.81 84 VAL A CA 1
ATOM 709 C C . VAL A 1 84 ? -13.892 -9.554 -1.938 1.00 70.81 84 VAL A C 1
ATOM 711 O O . VAL A 1 84 ? -14.591 -10.552 -2.021 1.00 70.81 84 VAL A O 1
ATOM 714 N N . PHE A 1 85 ? -13.777 -8.852 -0.806 1.00 57.38 85 PHE A N 1
ATOM 715 C CA . PHE A 1 85 ? -14.389 -9.259 0.466 1.00 57.38 85 PHE A CA 1
ATOM 716 C C . PHE A 1 85 ? -15.702 -8.534 0.820 1.00 57.38 85 PHE A C 1
ATOM 718 O O . PHE A 1 85 ? -16.354 -8.935 1.776 1.00 57.38 85 PHE A O 1
ATOM 725 N N . PHE A 1 86 ? -16.076 -7.469 0.103 1.00 57.88 86 PHE A N 1
ATOM 726 C CA . PHE A 1 86 ? -17.305 -6.689 0.342 1.00 57.88 86 PHE A CA 1
ATOM 727 C C . PHE A 1 86 ? -18.264 -6.682 -0.871 1.00 57.88 86 PHE A C 1
ATOM 729 O O . PHE A 1 86 ? -19.030 -5.734 -1.043 1.00 57.88 86 PHE A O 1
ATOM 736 N N . ILE A 1 87 ? -18.190 -7.713 -1.718 1.00 49.38 87 ILE A N 1
ATOM 737 C CA . ILE A 1 87 ? -19.234 -8.112 -2.681 1.00 49.38 87 ILE A CA 1
ATOM 738 C C . ILE A 1 87 ? -19.932 -9.333 -2.094 1.00 49.38 87 ILE A C 1
ATOM 740 O O . ILE A 1 87 ? -21.175 -9.379 -2.186 1.00 49.38 87 ILE A O 1
#

Foldseek 3Di:
DDDDDDDDDDDDDDDPDPDDDPDDDPPPPDDPDDDDDPVNVVLLVVLCVVVNDPPLVVSPVVDDDPPPDDSVNSNVVVVVVCVVVVD

Sequence (87 aa):
MGENSPSMLTEKKETIKGTYIKKKKKEKIYRSYVRWEKREVELLVNGIKKYGLSNWTAILQSYDFPKYRTSTSLKDKYRNFKKVFFI

Organism: Plasmodium berghei (NCBI:txid5821)

InterPro domains:
  IPR001005 SANT/Myb domain [PF00249] (35-81)
  IPR001005 SANT/Myb domain [PS50090] (35-82)
  IPR001005 SANT/Myb domain [SM00717] (32-84)
  IPR009057 Homedomain-like superfamily [SSF46689] (35-82)
  IPR030657 Telomeric repeat-binding factor 2 [PTHR46833] (21-83)

Radius of gyration: 32.4 Å; chains: 1; bounding box: 81×31×84 Å

pLDDT: mean 75.02, std 22.27, range [33.91, 96.0]